Protein AF-Q5K6R0-F1 (afdb_monomer_lite)

pLDDT: mean 92.17, std 5.11, range [66.06, 97.0]

Radius of gyration: 12.45 Å; chains: 1; bounding box: 28×22×30 Å

Organism: Magallana gigas (NCBI:txid29159)

Secondary structure (DSSP, 8-state):
--TTS--GGGGEETTEEPPTTSHHHHT--TT--GGG--TTHHHHHHHTT-

Sequence (50 aa):
PDPWEFKPDRFLEEGKLVGADHPAVRNFIGFGVGRRRCVGQQMARIRMFL

InterPro domains:
  IPR001128 Cytochrome P450 [PF00067] (1-50)
  IPR002401 Cytochrome P450, E-class, group I [PR00463] (28-38)
  IPR002401 Cytochrome P450, E-class, group I [PR00463] (38-50)
  IPR017972 Cytochrome P450, conserved site [PS00086] (31-40)
  IPR036396 Cytochrome P450 superfamily [G3DSA:1.10.630.10] (1-50)
  IPR036396 Cytochrome P450 superfamily [SSF48264] (1-50)

Foldseek 3Di:
DCPPDDDPCLQPDPNDGDDCPRPSNVVDQVQHDDPRGNPCVVVCVVPVVD

Structure (mmCIF, N/CA/C/O backbone):
data_AF-Q5K6R0-F1
#
_entry.id   AF-Q5K6R0-F1
#
loop_
_atom_site.group_PDB
_atom_site.id
_atom_site.type_symbol
_atom_site.label_atom_id
_atom_site.label_alt_id
_atom_site.label_comp_id
_atom_site.label_asym_id
_atom_site.label_entity_id
_atom_site.label_seq_id
_atom_site.pdbx_PDB_ins_code
_atom_site.Cartn_x
_atom_site.Cartn_y
_atom_site.Cartn_z
_atom_site.occupancy
_atom_site.B_iso_or_equiv
_atom_site.auth_seq_id
_atom_site.auth_comp_id
_atom_site.auth_asym_id
_atom_site.auth_atom_id
_atom_site.pdbx_PDB_model_num
ATOM 1 N N . PRO A 1 1 ? 0.165 -2.166 15.568 1.00 80.81 1 PRO A N 1
ATOM 2 C CA . PRO A 1 1 ? 0.031 -3.431 16.335 1.00 80.81 1 PRO A CA 1
ATOM 3 C C . PRO A 1 1 ? -0.826 -4.455 15.565 1.00 80.81 1 PRO A C 1
ATOM 5 O O . PRO A 1 1 ? -1.596 -4.052 14.690 1.00 80.81 1 PRO A O 1
ATOM 8 N N . ASP A 1 2 ? -0.649 -5.748 15.853 1.00 94.38 2 ASP A N 1
ATOM 9 C CA . ASP A 1 2 ? -1.426 -6.896 15.325 1.00 94.38 2 ASP A CA 1
ATOM 10 C C . ASP A 1 2 ? -1.314 -7.165 13.810 1.00 94.38 2 ASP A C 1
ATOM 12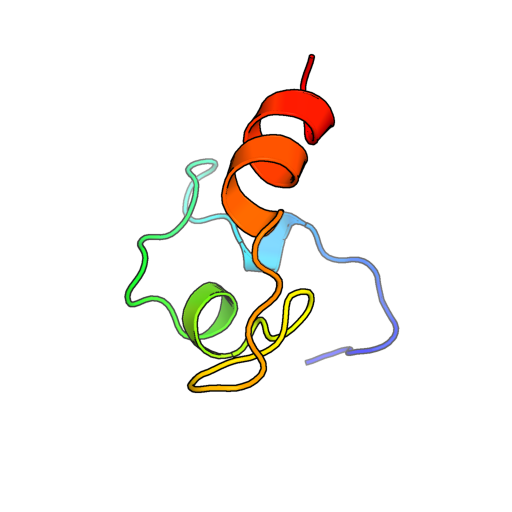 O O . ASP A 1 2 ? -2.321 -7.209 13.105 1.00 94.38 2 ASP A O 1
ATOM 16 N N . PRO A 1 3 ? -0.103 -7.344 13.257 1.00 91.69 3 PRO A N 1
ATOM 17 C CA . PRO A 1 3 ? 0.123 -7.397 11.805 1.00 91.69 3 PRO A CA 1
ATOM 18 C C . PRO A 1 3 ? -0.626 -8.527 11.080 1.00 91.69 3 PRO A C 1
ATOM 20 O O . PRO A 1 3 ? -0.915 -8.392 9.896 1.00 91.69 3 PRO A O 1
ATOM 23 N N . TRP A 1 4 ? -0.954 -9.611 11.786 1.00 96.19 4 TRP A N 1
ATOM 24 C CA . TRP A 1 4 ? -1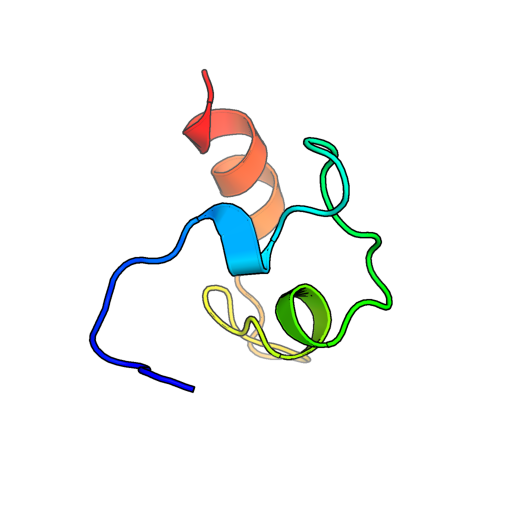.638 -10.787 11.240 1.00 96.19 4 TRP A CA 1
ATOM 25 C C . TRP A 1 4 ? -3.165 -10.680 11.260 1.00 96.19 4 TRP A C 1
ATOM 27 O O . TRP A 1 4 ? -3.847 -11.544 10.720 1.00 96.19 4 TRP A O 1
ATOM 37 N N . GLU A 1 5 ? -3.706 -9.617 11.854 1.00 97.00 5 GLU A N 1
ATOM 38 C CA . GLU A 1 5 ? -5.138 -9.348 11.863 1.00 97.00 5 GLU A CA 1
ATOM 39 C C . GLU A 1 5 ? -5.510 -8.360 10.756 1.00 97.00 5 GLU A C 1
ATOM 41 O O . GLU A 1 5 ? -4.846 -7.332 10.546 1.00 97.00 5 GLU A O 1
ATOM 46 N N . PHE A 1 6 ? -6.614 -8.649 10.069 1.00 94.06 6 PHE A N 1
ATOM 47 C CA . PHE A 1 6 ? -7.217 -7.723 9.123 1.00 94.06 6 PHE A CA 1
ATOM 48 C C . PHE A 1 6 ? -7.932 -6.599 9.885 1.00 94.06 6 PHE A C 1
ATOM 50 O O . PHE A 1 6 ? -8.980 -6.816 10.485 1.00 94.06 6 PHE A O 1
ATOM 57 N N . LYS A 1 7 ? -7.351 -5.391 9.862 1.00 93.31 7 LYS A N 1
ATOM 58 C CA . LYS A 1 7 ? -7.915 -4.178 10.479 1.00 93.31 7 LYS A CA 1
ATOM 59 C C . LYS A 1 7 ? -8.075 -3.083 9.416 1.00 93.31 7 LYS A C 1
ATOM 61 O O . LYS A 1 7 ? -7.080 -2.410 9.124 1.00 93.31 7 LYS A O 1
ATOM 66 N N . PRO A 1 8 ? -9.270 -2.913 8.815 1.00 90.88 8 PRO A N 1
ATOM 67 C CA . PRO A 1 8 ? -9.496 -1.908 7.770 1.00 90.88 8 PRO A CA 1
ATOM 68 C C . PRO A 1 8 ? -9.307 -0.478 8.296 1.00 90.88 8 PRO A C 1
ATOM 70 O O . PRO A 1 8 ? -8.792 0.376 7.574 1.00 90.88 8 PRO A O 1
ATOM 73 N N . ASP A 1 9 ? -9.586 -0.258 9.583 1.00 93.31 9 ASP A N 1
ATOM 74 C CA . ASP A 1 9 ? -9.452 1.037 10.262 1.00 93.31 9 ASP A CA 1
ATOM 75 C C . ASP A 1 9 ? -8.024 1.600 10.252 1.00 93.31 9 ASP A C 1
ATOM 77 O O . ASP A 1 9 ? -7.824 2.789 10.451 1.00 93.31 9 ASP A O 1
ATOM 81 N N . ARG A 1 10 ? -6.999 0.793 9.937 1.00 92.50 10 ARG A N 1
ATOM 82 C CA . ARG A 1 10 ? -5.617 1.286 9.755 1.00 92.50 10 ARG A CA 1
ATOM 83 C C . ARG A 1 10 ? -5.491 2.351 8.666 1.00 92.50 10 ARG A C 1
ATOM 85 O O . ARG A 1 10 ? -4.527 3.116 8.674 1.00 92.50 10 ARG A O 1
ATOM 92 N N . PHE A 1 11 ? -6.411 2.345 7.708 1.00 93.75 11 PHE A N 1
ATOM 93 C CA . PHE A 1 11 ? -6.449 3.278 6.587 1.00 93.75 11 PHE A CA 1
ATOM 94 C C . PHE A 1 11 ? -7.598 4.289 6.712 1.00 93.75 11 PHE A C 1
ATOM 96 O O . PHE A 1 11 ? -7.860 5.018 5.752 1.00 93.75 11 PHE A O 1
ATOM 103 N N . LEU A 1 12 ? -8.272 4.338 7.867 1.00 94.81 12 LEU A N 1
ATOM 104 C CA . LEU A 1 12 ? -9.415 5.207 8.124 1.00 94.81 12 LEU A CA 1
ATOM 105 C C . LEU A 1 12 ? -9.178 6.072 9.368 1.00 94.81 12 LEU A C 1
ATOM 107 O O . LEU A 1 12 ? -8.678 5.601 10.383 1.00 94.81 12 LEU A O 1
ATOM 111 N N . GLU A 1 13 ? -9.599 7.327 9.301 1.00 92.69 13 GLU A N 1
ATOM 112 C CA . GLU A 1 13 ? -9.665 8.248 10.434 1.00 92.69 13 GLU A CA 1
ATOM 113 C C . GLU A 1 13 ? -11.047 8.902 10.409 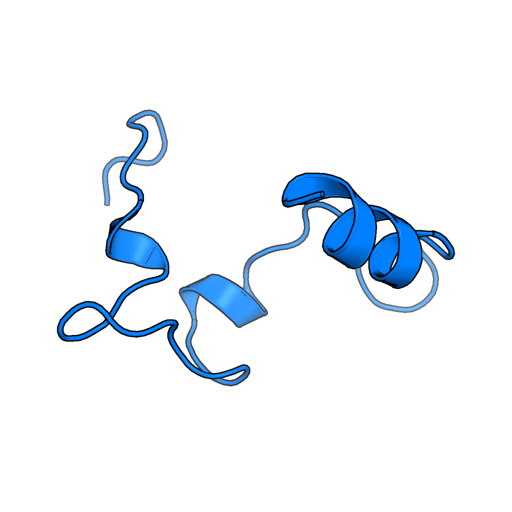1.00 92.69 13 GLU A C 1
ATOM 115 O O . GLU A 1 13 ? -11.466 9.445 9.386 1.00 92.69 13 GLU A O 1
ATOM 120 N N . GLU A 1 14 ? -11.813 8.743 11.492 1.00 91.06 14 GLU A N 1
ATOM 121 C CA . GLU A 1 14 ? -13.209 9.211 11.587 1.00 91.06 14 GLU A CA 1
ATOM 122 C C . GLU A 1 14 ? -14.103 8.740 10.416 1.00 91.06 14 GLU A C 1
ATOM 124 O O . GLU A 1 14 ? -14.977 9.458 9.929 1.00 91.06 14 GLU A O 1
ATOM 129 N N . GLY A 1 15 ? -13.861 7.521 9.918 1.00 87.44 15 GLY A N 1
ATOM 130 C CA . GLY A 1 15 ? -14.597 6.941 8.788 1.00 87.44 15 GLY A CA 1
ATOM 131 C C . GLY A 1 15 ? -14.201 7.487 7.410 1.00 87.44 15 GLY A C 1
ATOM 132 O O . GLY A 1 15 ? -14.820 7.123 6.410 1.00 87.44 15 GLY A O 1
ATOM 133 N N . LYS A 1 16 ? -13.167 8.330 7.326 1.00 91.19 16 LYS A N 1
ATOM 134 C CA . LYS A 1 16 ? -12.610 8.846 6.068 1.00 91.19 16 LYS A CA 1
ATOM 135 C C . LYS A 1 16 ? -11.260 8.211 5.778 1.00 91.19 16 LYS A C 1
ATOM 137 O O . LYS A 1 16 ? -10.521 7.863 6.688 1.00 91.19 16 LYS A O 1
ATOM 142 N N . LEU A 1 17 ? -10.922 8.088 4.497 1.00 91.00 17 LEU A N 1
ATOM 143 C CA . LEU A 1 17 ? -9.602 7.617 4.085 1.00 91.00 17 LEU A CA 1
ATOM 144 C C . LEU A 1 17 ? -8.518 8.581 4.574 1.00 91.00 17 LEU A C 1
ATOM 146 O O . LEU A 1 17 ? -8.606 9.789 4.348 1.00 91.00 17 LEU A O 1
ATOM 150 N N . VAL A 1 18 ? -7.481 8.029 5.200 1.00 94.12 18 VAL A N 1
ATOM 151 C CA . VAL A 1 18 ? -6.317 8.809 5.630 1.00 94.12 18 VAL A CA 1
ATOM 152 C C . VAL A 1 18 ? -5.544 9.360 4.427 1.00 94.12 18 VAL A C 1
ATOM 154 O O . VAL A 1 18 ? -5.499 8.760 3.349 1.00 94.12 18 VAL A O 1
ATOM 157 N N . GLY A 1 19 ? -4.904 10.513 4.619 1.00 92.44 19 GLY A N 1
ATOM 158 C CA . GLY A 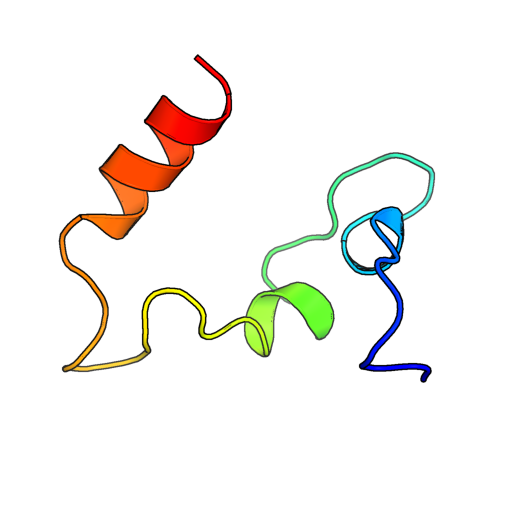1 19 ? -4.130 11.179 3.573 1.00 92.44 19 GLY A CA 1
ATOM 159 C C . GLY A 1 19 ? -2.871 10.414 3.143 1.00 92.44 19 GLY A C 1
ATOM 160 O O . GLY A 1 19 ? -2.398 9.495 3.815 1.00 92.44 19 GLY A O 1
ATOM 161 N N . ALA A 1 20 ? -2.273 10.848 2.029 1.00 88.44 20 ALA A N 1
ATOM 162 C CA . ALA A 1 20 ? -1.057 10.247 1.470 1.00 88.44 20 ALA A CA 1
ATOM 163 C C . ALA A 1 20 ? 0.156 10.289 2.421 1.00 88.44 20 ALA A C 1
ATOM 165 O O . ALA A 1 20 ? 1.060 9.462 2.298 1.00 88.44 20 ALA A O 1
ATOM 166 N N . ASP A 1 21 ? 0.169 11.230 3.368 1.00 90.62 21 ASP A N 1
ATOM 167 C CA . ASP A 1 21 ? 1.250 11.392 4.340 1.00 90.62 21 ASP A CA 1
ATOM 168 C C . ASP A 1 21 ? 1.118 10.492 5.570 1.00 90.62 21 ASP A C 1
ATOM 170 O O . ASP A 1 21 ? 2.081 10.340 6.326 1.00 90.62 21 ASP A O 1
ATOM 174 N N . HIS A 1 22 ? -0.039 9.852 5.753 1.00 94.06 22 HIS A N 1
ATOM 175 C CA . HIS A 1 22 ? -0.279 8.979 6.889 1.00 94.06 22 HIS A CA 1
ATOM 176 C C . HIS A 1 22 ? 0.665 7.759 6.852 1.00 94.06 22 HIS A C 1
ATOM 178 O O . HIS A 1 22 ? 0.833 7.144 5.788 1.00 94.06 22 HIS A O 1
ATOM 184 N N . PRO A 1 23 ? 1.255 7.338 7.991 1.00 92.38 23 PRO A N 1
ATOM 185 C CA . PRO A 1 23 ? 2.199 6.221 8.035 1.00 92.38 23 PRO A CA 1
ATOM 186 C C . PRO A 1 23 ? 1.654 4.926 7.429 1.00 92.38 23 PRO A C 1
ATOM 188 O O . PRO A 1 23 ? 2.392 4.208 6.760 1.00 92.38 23 PRO A O 1
ATOM 191 N N . ALA A 1 24 ? 0.357 4.645 7.601 1.00 92.44 24 ALA A N 1
ATOM 192 C CA . ALA A 1 24 ? -0.270 3.460 7.014 1.00 92.44 24 ALA A CA 1
ATOM 193 C C . ALA A 1 24 ? -0.204 3.454 5.477 1.00 92.44 24 ALA A C 1
ATOM 195 O O . ALA A 1 24 ? 0.025 2.407 4.879 1.00 92.44 24 ALA A O 1
ATOM 196 N N . VAL A 1 25 ? -0.347 4.620 4.837 1.00 91.19 25 VAL A N 1
ATOM 197 C CA . VAL A 1 25 ? -0.296 4.756 3.374 1.00 91.19 25 VAL A CA 1
ATOM 198 C C . VAL A 1 25 ? 1.147 4.793 2.883 1.00 91.19 25 VAL A C 1
ATOM 200 O O . VAL A 1 25 ? 1.478 4.098 1.923 1.00 91.19 25 VAL A O 1
ATOM 203 N N . ARG A 1 26 ? 2.028 5.546 3.555 1.00 91.06 26 ARG A N 1
ATOM 204 C CA . ARG A 1 26 ? 3.453 5.634 3.185 1.00 91.06 26 ARG A CA 1
ATOM 205 C C . ARG A 1 26 ? 4.178 4.294 3.296 1.00 91.06 26 ARG A C 1
ATOM 207 O O . ARG A 1 26 ? 5.003 3.978 2.441 1.00 91.06 26 ARG A O 1
ATOM 214 N N . ASN A 1 27 ? 3.840 3.500 4.309 1.00 92.56 27 ASN A N 1
ATOM 215 C CA . ASN A 1 27 ? 4.453 2.194 4.546 1.00 92.56 27 ASN A CA 1
ATOM 216 C C . ASN A 1 27 ? 3.761 1.062 3.768 1.00 92.56 27 ASN A C 1
ATOM 218 O O . ASN A 1 27 ? 4.164 -0.094 3.882 1.00 92.56 27 ASN A O 1
ATOM 222 N N . PHE A 1 28 ? 2.733 1.362 2.965 1.00 92.69 28 PHE A N 1
ATOM 223 C CA . PHE A 1 28 ? 2.071 0.370 2.128 1.00 92.69 28 PHE A CA 1
ATOM 224 C C . PHE A 1 28 ? 2.823 0.177 0.807 1.00 92.69 28 PHE A C 1
ATOM 226 O O . PHE A 1 28 ? 2.735 0.986 -0.119 1.00 92.69 28 PHE A O 1
ATOM 233 N N . ILE A 1 29 ? 3.536 -0.944 0.698 1.00 94.62 29 ILE A N 1
ATOM 234 C CA . ILE A 1 29 ? 4.413 -1.259 -0.443 1.00 94.62 29 ILE A CA 1
ATOM 235 C C . ILE A 1 29 ? 3.839 -2.398 -1.309 1.00 94.62 29 ILE A C 1
ATOM 237 O O . ILE A 1 29 ? 4.573 -3.077 -2.021 1.00 94.62 29 ILE A O 1
ATOM 241 N N . GLY A 1 30 ? 2.514 -2.601 -1.301 1.00 93.88 30 GLY A N 1
ATOM 242 C CA . GLY A 1 30 ? 1.856 -3.686 -2.054 1.00 93.88 30 GLY A CA 1
ATOM 243 C C . GLY A 1 30 ? 2.056 -3.623 -3.576 1.00 93.88 30 GLY A C 1
ATOM 244 O O . GLY A 1 30 ? 1.955 -4.633 -4.261 1.00 93.88 30 GLY A O 1
ATOM 245 N N . PHE A 1 31 ? 2.403 -2.446 -4.105 1.00 95.44 31 PHE A N 1
ATOM 246 C CA . PHE A 1 31 ? 2.736 -2.232 -5.517 1.00 95.44 31 PHE A CA 1
ATOM 247 C C . PHE A 1 31 ? 4.225 -1.931 -5.746 1.00 95.44 31 PHE A C 1
ATOM 249 O O . PHE A 1 31 ? 4.585 -1.457 -6.820 1.00 95.44 31 PHE A O 1
ATOM 256 N N . GLY A 1 32 ? 5.102 -2.153 -4.765 1.00 95.12 32 GLY A N 1
ATOM 257 C CA . GLY A 1 32 ? 6.501 -1.729 -4.848 1.00 95.12 32 GLY A CA 1
ATOM 258 C C . GLY A 1 32 ? 6.695 -0.212 -4.690 1.00 95.12 32 GLY A C 1
ATOM 259 O O . GLY A 1 32 ? 5.745 0.568 -4.603 1.00 95.12 32 GLY A O 1
ATOM 260 N N . VAL A 1 33 ? 7.958 0.218 -4.667 1.00 94.31 33 VAL A N 1
ATOM 261 C CA . VAL A 1 33 ? 8.368 1.626 -4.527 1.00 94.31 33 VAL A CA 1
ATOM 262 C C . VAL A 1 33 ? 9.561 1.940 -5.439 1.00 94.31 33 VAL A C 1
ATOM 264 O O . VAL A 1 33 ? 10.296 1.047 -5.867 1.00 94.31 33 VAL A O 1
ATOM 267 N N . GLY A 1 34 ? 9.747 3.220 -5.775 1.00 93.00 34 GLY A N 1
ATOM 268 C CA . GLY A 1 34 ? 10.856 3.694 -6.606 1.00 93.00 34 GLY A CA 1
ATOM 269 C C . GLY A 1 34 ? 10.862 3.076 -8.008 1.00 93.00 34 GLY A C 1
ATOM 270 O O . GLY A 1 34 ? 9.814 2.928 -8.635 1.00 93.00 34 GLY A O 1
ATOM 271 N N . ARG A 1 35 ? 12.050 2.683 -8.487 1.00 95.94 35 ARG A N 1
ATOM 272 C CA . ARG A 1 35 ? 12.260 2.106 -9.833 1.00 95.94 35 ARG A CA 1
ATOM 273 C C . ARG A 1 35 ? 11.566 0.757 -10.060 1.00 95.94 35 ARG A C 1
ATOM 275 O O . ARG A 1 35 ? 11.480 0.308 -11.194 1.00 95.94 35 ARG A O 1
ATOM 282 N N . ARG A 1 36 ? 11.115 0.089 -8.993 1.00 95.12 36 ARG A N 1
ATOM 283 C CA . ARG A 1 36 ? 10.454 -1.228 -9.041 1.00 95.12 36 ARG A CA 1
ATOM 284 C C . ARG A 1 36 ? 8.968 -1.144 -8.684 1.00 95.12 36 ARG A C 1
ATOM 286 O O . ARG A 1 36 ? 8.362 -2.156 -8.349 1.00 95.12 36 ARG A O 1
ATOM 293 N N . ARG A 1 37 ? 8.383 0.055 -8.733 1.00 95.81 37 ARG A N 1
ATOM 294 C CA . ARG A 1 37 ? 6.940 0.248 -8.582 1.00 95.81 37 ARG A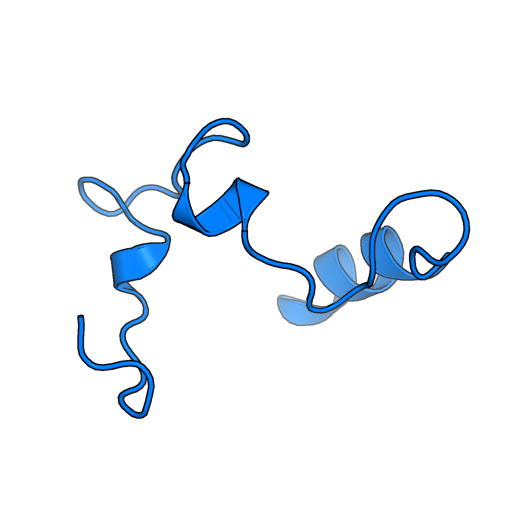 CA 1
ATOM 295 C C . ARG A 1 37 ? 6.199 -0.376 -9.770 1.00 95.81 37 ARG A C 1
ATOM 297 O O . ARG A 1 37 ? 6.617 -0.238 -10.916 1.00 95.81 37 ARG A O 1
ATOM 304 N N . CYS A 1 38 ? 5.078 -1.028 -9.491 1.00 96.44 38 CYS A N 1
ATOM 305 C CA . CYS A 1 38 ? 4.176 -1.589 -10.483 1.00 96.44 38 CYS A CA 1
ATOM 306 C C . CYS A 1 38 ? 3.612 -0.485 -11.387 1.00 96.44 38 CYS A C 1
ATOM 308 O O . CYS A 1 38 ? 2.939 0.436 -10.918 1.00 96.44 38 CYS A O 1
ATOM 310 N N . VAL A 1 39 ? 3.837 -0.619 -12.695 1.00 96.88 39 VAL A N 1
ATOM 311 C CA . VAL A 1 39 ? 3.311 0.302 -13.717 1.00 96.88 39 VAL A CA 1
ATOM 312 C C . VAL A 1 39 ? 1.780 0.282 -13.794 1.00 96.88 39 VAL A C 1
ATOM 314 O O . VAL A 1 39 ? 1.162 1.286 -14.131 1.00 96.88 39 VAL A O 1
ATOM 317 N N . GLY A 1 40 ? 1.153 -0.832 -13.406 1.00 96.62 40 GLY A N 1
ATOM 318 C CA . GLY A 1 40 ? -0.300 -1.005 -13.381 1.00 96.62 40 GLY A CA 1
ATOM 319 C C . GLY A 1 40 ? -0.991 -0.497 -12.112 1.00 96.62 40 GLY A C 1
ATOM 320 O O . GLY A 1 40 ? -2.201 -0.665 -11.990 1.00 96.62 40 GLY A O 1
ATOM 321 N N . GLN A 1 41 ? -0.273 0.115 -11.160 1.00 94.81 41 GLN A N 1
ATOM 322 C CA . GLN A 1 41 ? -0.834 0.506 -9.856 1.00 94.81 41 GLN A CA 1
ATOM 323 C C . GLN A 1 41 ? -2.091 1.385 -9.974 1.00 94.81 41 GLN A C 1
ATOM 325 O O . GLN A 1 41 ? -3.048 1.194 -9.226 1.00 94.81 41 GLN A O 1
ATOM 330 N N . GLN A 1 42 ? -2.098 2.352 -10.894 1.00 92.56 42 GLN A N 1
ATOM 331 C CA . GLN A 1 42 ? -3.238 3.261 -11.062 1.00 92.56 42 GLN A CA 1
ATOM 332 C C . GLN A 1 42 ? -4.460 2.528 -11.622 1.00 92.56 42 GLN A C 1
ATOM 334 O O . GLN A 1 42 ? -5.554 2.650 -11.079 1.00 92.56 42 GLN A O 1
ATOM 339 N N . MET A 1 43 ? -4.253 1.690 -12.641 1.00 95.81 43 MET A N 1
ATOM 340 C CA . MET A 1 43 ? -5.308 0.851 -13.212 1.00 95.81 43 MET A CA 1
ATOM 341 C C . MET A 1 43 ? -5.889 -0.112 -12.169 1.00 95.81 43 MET A C 1
ATOM 343 O O . MET A 1 43 ? -7.105 -0.218 -12.040 1.00 95.81 43 MET A O 1
ATOM 347 N N . ALA A 1 44 ? -5.032 -0.767 -11.380 1.00 94.69 44 ALA A N 1
ATOM 348 C CA . ALA A 1 44 ? -5.459 -1.682 -10.324 1.00 94.69 44 ALA A CA 1
ATOM 349 C C . ALA A 1 44 ? -6.318 -0.980 -9.261 1.00 94.69 44 ALA A C 1
ATOM 351 O O . ALA A 1 44 ? -7.333 -1.522 -8.841 1.00 94.69 44 ALA A O 1
ATOM 352 N N . ARG A 1 45 ? -5.954 0.242 -8.853 1.00 90.44 45 ARG A N 1
ATOM 353 C CA . ARG A 1 45 ? -6.743 1.027 -7.888 1.00 90.44 45 ARG A CA 1
ATOM 354 C C . ARG A 1 45 ? -8.126 1.391 -8.406 1.00 90.44 45 ARG A C 1
ATOM 356 O O . ARG A 1 45 ? -9.084 1.285 -7.652 1.00 90.44 45 ARG A O 1
ATOM 363 N N . ILE A 1 46 ? -8.225 1.785 -9.674 1.00 92.81 46 ILE A N 1
ATOM 364 C CA . ILE A 1 46 ? -9.513 2.096 -10.305 1.00 92.81 46 ILE A CA 1
ATOM 365 C C . ILE A 1 46 ? -10.381 0.834 -10.394 1.00 92.81 46 ILE A C 1
ATOM 367 O O . ILE A 1 46 ? -11.577 0.896 -10.142 1.00 92.81 46 ILE A O 1
ATOM 371 N N . ARG A 1 47 ? -9.779 -0.319 -10.713 1.00 94.31 47 ARG A N 1
ATOM 372 C CA . ARG A 1 47 ? -10.489 -1.597 -10.872 1.00 94.31 47 ARG A CA 1
ATOM 373 C C . ARG A 1 47 ? -10.817 -2.330 -9.573 1.00 94.31 47 ARG A C 1
ATOM 375 O O . ARG A 1 47 ? -11.626 -3.240 -9.614 1.00 94.31 47 ARG A O 1
ATOM 382 N N . MET A 1 48 ? -10.216 -1.976 -8.438 1.00 87.69 48 MET A N 1
ATOM 383 C CA . MET A 1 48 ? -10.498 -2.664 -7.168 1.00 87.69 48 MET A CA 1
ATOM 384 C C . MET A 1 48 ? -11.909 -2.404 -6.625 1.00 87.69 48 MET A C 1
ATOM 386 O O . MET A 1 48 ? -12.405 -3.218 -5.855 1.00 87.69 48 MET A O 1
ATOM 390 N N . PHE A 1 49 ? -12.539 -1.289 -7.000 1.00 78.19 49 PHE A N 1
ATOM 391 C CA . PHE A 1 49 ? -13.843 -0.866 -6.472 1.00 78.19 49 PHE A CA 1
ATOM 392 C C . PHE A 1 49 ? -14.941 -0.786 -7.543 1.00 78.19 49 PHE A C 1
ATOM 394 O O . PHE A 1 49 ? -16.021 -0.271 -7.260 1.00 78.19 49 PHE A O 1
ATOM 401 N N . LEU 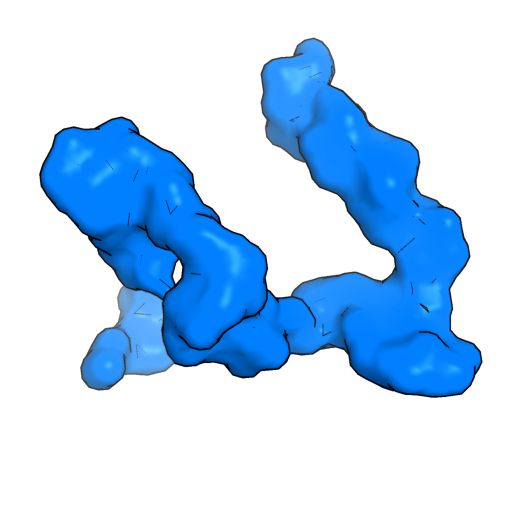A 1 50 ? -14.645 -1.242 -8.764 1.00 66.06 50 LEU A N 1
ATOM 402 C CA . LEU A 1 50 ? -15.516 -1.179 -9.939 1.00 66.06 50 LEU A CA 1
ATOM 403 C C . LEU A 1 50 ? -15.917 -2.590 -10.362 1.00 66.06 50 LEU A C 1
ATOM 405 O O . LEU A 1 50 ? -17.121 -2.804 -10.606 1.00 66.06 50 LEU A O 1
#